Protein AF-A0A9D5GQH4-F1 (afdb_monomer_lite)

pLDDT: mean 92.1, std 9.01, range [57.56, 98.25]

Sequence (47 aa):
MSAWPVRRAAVESIPLDVAFGRVLAADVATPEDVPPFRRSRVDGYAV

Radius of gyration: 20.83 Å; chains: 1; bounding box: 36×16×62 Å

Secondary structure (DSSP, 8-state):
-PPP--PPPPP----GGG-TT---SS----SS-SSSS---SSSS---

Structure (mmCIF, N/CA/C/O backbone):
data_AF-A0A9D5GQH4-F1
#
_entry.id   AF-A0A9D5GQH4-F1
#
loop_
_atom_site.group_PDB
_atom_site.id
_atom_site.type_symbol
_atom_site.label_atom_id
_atom_site.label_alt_id
_atom_site.label_comp_id
_atom_site.label_asym_id
_atom_site.label_entity_id
_atom_site.label_seq_id
_atom_site.pdbx_PD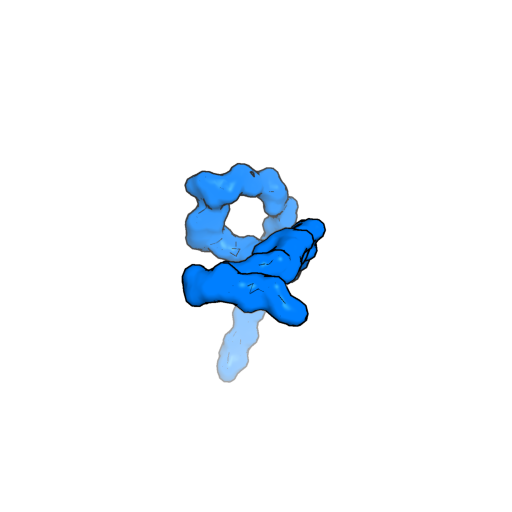B_ins_code
_atom_site.Cartn_x
_atom_site.Cartn_y
_atom_site.Cartn_z
_atom_site.occupancy
_atom_site.B_iso_or_equiv
_atom_site.auth_seq_id
_atom_site.auth_comp_id
_atom_site.auth_asym_id
_atom_site.auth_atom_id
_atom_site.pdbx_PDB_model_num
ATOM 1 N N . MET A 1 1 ? 2.847 0.212 38.335 1.00 57.56 1 MET A N 1
ATOM 2 C CA . MET A 1 1 ? 2.282 0.365 36.977 1.00 57.56 1 MET A CA 1
ATOM 3 C C . MET A 1 1 ? 0.973 -0.396 36.946 1.00 57.56 1 MET A C 1
ATOM 5 O O . MET A 1 1 ? 1.000 -1.612 37.068 1.00 57.56 1 MET A O 1
ATOM 9 N N . SER A 1 2 ? -0.158 0.311 36.922 1.00 63.38 2 SER A N 1
ATOM 10 C CA . SER A 1 2 ? -1.473 -0.333 36.842 1.00 63.38 2 SER A CA 1
ATOM 11 C C . SER A 1 2 ? -1.650 -0.922 35.445 1.00 63.38 2 SER A C 1
ATOM 13 O O . SER A 1 2 ? -1.452 -0.215 34.457 1.00 63.38 2 SER A O 1
ATOM 15 N N . ALA A 1 3 ? -1.971 -2.210 35.359 1.00 74.00 3 ALA A N 1
ATOM 16 C CA . ALA A 1 3 ? -2.315 -2.847 34.099 1.00 74.00 3 ALA A CA 1
ATOM 17 C C . ALA A 1 3 ? -3.769 -2.494 33.761 1.00 74.00 3 ALA A C 1
ATOM 19 O O . ALA A 1 3 ? -4.686 -2.848 34.503 1.00 74.00 3 ALA A O 1
ATOM 20 N N . TRP A 1 4 ? -3.987 -1.797 32.645 1.00 78.31 4 TRP A N 1
ATOM 21 C CA . TRP A 1 4 ? -5.338 -1.633 32.118 1.00 78.31 4 TRP A CA 1
ATOM 22 C C . TRP A 1 4 ? -5.855 -2.984 31.618 1.00 78.31 4 TRP A C 1
ATOM 24 O O . TRP A 1 4 ? -5.122 -3.693 30.923 1.00 78.31 4 TRP A O 1
ATOM 34 N N . PRO A 1 5 ? -7.109 -3.351 31.926 1.00 77.62 5 PRO A N 1
ATOM 35 C CA . PRO A 1 5 ? -7.714 -4.540 31.353 1.00 77.62 5 PRO A CA 1
ATOM 36 C C . PRO A 1 5 ? -7.892 -4.332 29.843 1.00 77.62 5 PRO A C 1
ATOM 38 O O . PRO A 1 5 ? -8.812 -3.645 29.400 1.00 77.62 5 PRO A O 1
ATOM 41 N N . VAL A 1 6 ? -6.998 -4.920 29.046 1.00 78.44 6 VAL A N 1
ATOM 42 C CA . VAL A 1 6 ? -7.090 -4.903 27.583 1.00 78.44 6 VAL A CA 1
ATOM 43 C C . VAL A 1 6 ? -8.170 -5.893 27.167 1.00 78.44 6 VAL A C 1
ATOM 45 O O . VAL A 1 6 ? -8.009 -7.106 27.292 1.00 78.44 6 VAL A O 1
ATOM 48 N N . ARG A 1 7 ? -9.295 -5.377 26.677 1.00 81.88 7 ARG A N 1
ATOM 49 C CA . ARG A 1 7 ? -10.325 -6.186 26.022 1.00 81.88 7 ARG A CA 1
ATOM 50 C C . ARG A 1 7 ? -10.124 -6.089 24.518 1.00 81.88 7 ARG A C 1
ATOM 52 O O . ARG A 1 7 ? -9.877 -5.004 23.999 1.00 81.88 7 ARG A O 1
ATOM 59 N N . ARG A 1 8 ? -10.232 -7.218 23.816 1.00 83.69 8 ARG A N 1
ATOM 60 C CA . ARG A 1 8 ? -10.241 -7.209 22.351 1.00 83.69 8 ARG A CA 1
ATOM 61 C C . ARG A 1 8 ? -11.509 -6.510 21.872 1.00 83.69 8 ARG A C 1
ATOM 63 O O . ARG A 1 8 ? -12.602 -6.864 22.310 1.00 83.69 8 ARG A O 1
ATOM 70 N N . ALA A 1 9 ? -11.346 -5.521 21.001 1.00 88.31 9 ALA A N 1
ATOM 71 C CA . ALA A 1 9 ? -12.466 -4.936 20.282 1.00 88.31 9 ALA A CA 1
ATOM 72 C C . ALA A 1 9 ? -13.081 -5.983 19.339 1.00 88.31 9 ALA A C 1
ATOM 74 O O . ALA A 1 9 ? -12.393 -6.906 18.894 1.00 88.31 9 ALA A O 1
ATOM 75 N N . ALA A 1 10 ? -14.371 -5.836 19.041 1.00 93.06 10 ALA A N 1
ATOM 76 C CA . ALA A 1 10 ? -14.996 -6.605 17.974 1.00 93.06 10 ALA A CA 1
ATOM 77 C C . ALA A 1 10 ? -14.391 -6.209 16.616 1.00 93.06 10 ALA A C 1
ATOM 79 O O . ALA A 1 10 ? -13.998 -5.058 16.417 1.00 93.06 10 ALA A O 1
ATOM 80 N N . VAL A 1 11 ? -14.315 -7.172 15.699 1.00 96.12 11 VAL A N 1
ATOM 81 C CA . VAL A 1 11 ? -13.804 -6.971 14.339 1.00 96.12 11 VAL A CA 1
ATOM 82 C C . VAL A 1 11 ? -14.973 -6.703 13.401 1.00 96.12 11 VAL A C 1
ATOM 84 O O . VAL A 1 11 ? -15.998 -7.375 13.482 1.00 96.12 11 VAL A O 1
ATOM 87 N N . GLU A 1 12 ? -14.802 -5.748 12.495 1.00 96.81 12 GLU A N 1
ATOM 88 C CA . GLU A 1 12 ? -15.762 -5.436 11.439 1.00 96.81 12 GLU A CA 1
ATOM 89 C C . GLU A 1 12 ? -15.036 -5.143 10.121 1.00 96.81 12 GLU A C 1
ATOM 91 O O . GLU A 1 12 ? -13.867 -4.748 10.119 1.00 96.81 12 GLU A O 1
ATOM 96 N N . SER A 1 13 ? -15.737 -5.328 9.003 1.00 97.31 13 SER A N 1
ATOM 97 C CA . SER A 1 13 ? -15.278 -4.921 7.674 1.00 97.31 13 SER A CA 1
ATOM 98 C C . SER A 1 13 ? -16.084 -3.710 7.230 1.00 97.31 13 SER A C 1
ATOM 100 O O . SER A 1 13 ? -17.297 -3.794 7.060 1.00 97.31 13 SER A O 1
ATOM 102 N N . ILE A 1 14 ? -15.396 -2.589 7.052 1.00 97.19 14 ILE A N 1
ATOM 103 C CA . ILE A 1 14 ? -15.981 -1.304 6.671 1.00 97.19 14 ILE A CA 1
ATOM 104 C C . ILE A 1 14 ? -15.333 -0.788 5.380 1.00 97.19 14 ILE A C 1
ATOM 106 O O . ILE A 1 14 ? -14.198 -1.170 5.078 1.00 97.19 14 ILE A O 1
ATOM 110 N N . PRO A 1 15 ? -16.018 0.081 4.620 1.00 98.19 15 PRO A N 1
ATOM 111 C CA . PRO A 1 15 ? -15.420 0.796 3.496 1.00 98.19 15 PRO A CA 1
ATOM 112 C C . PRO A 1 15 ? -14.197 1.645 3.900 1.00 98.19 15 PRO A C 1
ATOM 114 O O . PRO A 1 15 ? -14.097 2.128 5.030 1.00 98.19 15 PRO A O 1
ATOM 117 N N . LEU A 1 16 ? -13.250 1.829 2.972 1.00 97.19 16 LEU A N 1
ATOM 118 C CA . LEU A 1 16 ? -11.975 2.517 3.234 1.00 97.19 16 LEU A CA 1
ATOM 119 C C . LEU A 1 16 ? -12.145 4.015 3.535 1.00 97.19 16 LEU A C 1
ATOM 121 O O . LEU A 1 16 ? -11.414 4.573 4.351 1.00 97.19 16 LEU A O 1
ATOM 125 N N . ASP A 1 17 ? -13.117 4.663 2.901 1.00 98.25 17 ASP A N 1
ATOM 126 C CA . ASP A 1 17 ? -13.447 6.080 3.079 1.00 98.25 17 ASP A CA 1
ATOM 127 C C . ASP A 1 17 ? -13.930 6.421 4.499 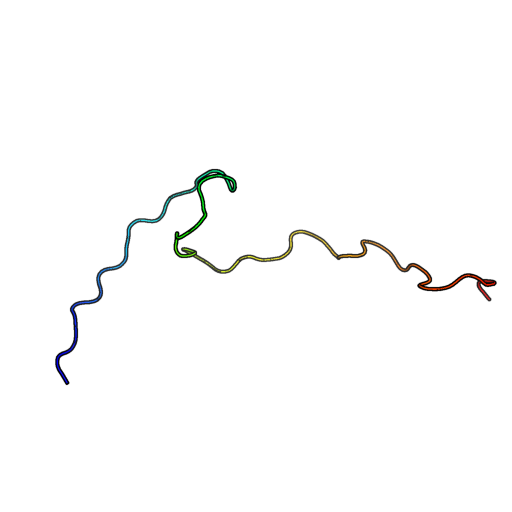1.00 98.25 17 ASP A C 1
ATOM 129 O O . ASP A 1 17 ? -13.780 7.560 4.938 1.00 98.25 17 ASP A O 1
ATOM 133 N N . VAL A 1 18 ? -14.425 5.433 5.254 1.00 97.75 18 VAL A N 1
ATOM 134 C CA . VAL A 1 18 ? -14.828 5.578 6.666 1.00 97.75 18 VAL A CA 1
ATOM 135 C C . VAL A 1 18 ? -13.847 4.930 7.656 1.00 97.75 18 VAL A C 1
ATOM 137 O O . VAL A 1 18 ? -14.123 4.862 8.855 1.00 97.75 18 VAL A O 1
ATOM 140 N N . ALA A 1 19 ? -12.686 4.457 7.188 1.00 97.44 19 ALA A N 1
ATOM 141 C CA . ALA A 1 19 ? -11.707 3.754 8.022 1.00 97.44 19 ALA A CA 1
ATOM 142 C C . ALA A 1 19 ? -10.729 4.680 8.774 1.00 97.44 19 ALA A C 1
ATOM 144 O O . ALA A 1 19 ? -9.983 4.218 9.642 1.00 97.44 19 ALA A O 1
ATOM 145 N N . PHE A 1 20 ? -10.714 5.984 8.474 1.00 97.94 20 PHE A N 1
ATOM 146 C CA . PHE A 1 20 ? -9.806 6.938 9.117 1.00 97.94 20 PHE A CA 1
ATOM 147 C C . PHE A 1 20 ? -10.000 6.971 10.645 1.00 97.94 20 PHE A C 1
ATOM 149 O O . PHE A 1 20 ? -11.115 7.095 11.145 1.00 97.94 20 PHE A O 1
ATOM 156 N N . GLY A 1 21 ? -8.902 6.850 11.398 1.00 96.19 21 GLY A N 1
ATOM 157 C CA . GLY A 1 21 ? -8.916 6.825 12.866 1.00 96.19 21 GLY A CA 1
ATOM 158 C C . GLY A 1 21 ? -9.296 5.478 13.499 1.00 96.19 21 GLY A C 1
ATOM 159 O O . GLY A 1 21 ? -9.292 5.363 14.724 1.00 96.19 21 GLY A O 1
ATOM 160 N N . ARG A 1 22 ? -9.603 4.446 12.701 1.00 95.56 22 ARG A N 1
ATOM 161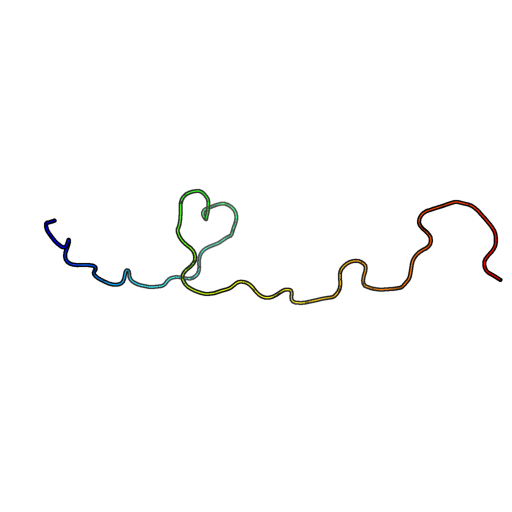 C CA . ARG A 1 22 ? -9.803 3.072 13.189 1.00 95.56 22 ARG A CA 1
ATOM 162 C C . ARG A 1 22 ? -8.460 2.358 13.389 1.00 95.56 22 ARG A C 1
ATOM 164 O O . ARG A 1 22 ? -7.414 2.823 12.946 1.00 95.56 22 ARG A O 1
ATOM 171 N N . VAL A 1 23 ? -8.503 1.207 14.058 1.00 94.31 23 VAL A N 1
ATOM 172 C CA . VAL A 1 23 ? -7.344 0.325 14.263 1.00 94.31 23 VAL A CA 1
ATOM 173 C C . VAL A 1 23 ? -7.535 -0.931 13.421 1.00 94.31 23 VAL A C 1
ATOM 175 O O . VAL A 1 23 ? -8.620 -1.513 13.433 1.00 94.31 23 VAL A O 1
ATOM 178 N N . LEU A 1 24 ? -6.491 -1.347 12.699 1.00 95.44 24 LEU A N 1
ATOM 179 C CA . LEU A 1 24 ? -6.509 -2.585 11.922 1.00 95.44 24 LEU A CA 1
ATOM 180 C C . LEU A 1 24 ? -6.729 -3.795 12.836 1.00 95.44 24 LEU A C 1
ATOM 182 O O . LEU A 1 24 ? -6.065 -3.950 13.860 1.00 95.44 24 LEU A O 1
ATOM 186 N N . ALA A 1 25 ? -7.660 -4.660 12.444 1.00 96.12 25 ALA A N 1
ATOM 187 C CA . ALA A 1 25 ? -7.955 -5.896 13.164 1.00 96.12 25 ALA A CA 1
ATOM 188 C C . ALA A 1 25 ? -6.976 -7.038 12.838 1.00 96.12 25 ALA A C 1
ATOM 190 O O . ALA A 1 25 ? -6.868 -7.990 13.610 1.00 96.12 25 ALA A O 1
ATOM 191 N N . ALA A 1 26 ? -6.293 -6.951 11.696 1.00 95.06 26 ALA A N 1
ATOM 192 C CA . ALA A 1 26 ? -5.315 -7.910 11.201 1.00 95.06 26 ALA A CA 1
ATOM 193 C C . ALA A 1 26 ? -4.319 -7.203 10.266 1.00 95.06 26 ALA A C 1
ATOM 195 O O . ALA A 1 26 ? -4.569 -6.075 9.829 1.00 95.06 26 ALA A O 1
ATOM 196 N N . ASP A 1 27 ? -3.215 -7.876 9.948 1.00 97.56 27 ASP A N 1
ATOM 197 C CA . ASP A 1 27 ? -2.230 -7.392 8.981 1.00 97.56 27 ASP A CA 1
ATOM 198 C C . ASP A 1 27 ? -2.851 -7.224 7.585 1.00 97.56 27 ASP A C 1
ATOM 200 O O . ASP A 1 27 ? -3.733 -7.984 7.176 1.00 97.56 27 ASP A O 1
ATOM 204 N N . VAL A 1 28 ? -2.365 -6.235 6.831 1.00 96.38 28 VAL A N 1
ATOM 205 C CA . VAL A 1 28 ? -2.785 -5.989 5.444 1.00 96.38 28 VAL A CA 1
ATOM 206 C C . VAL A 1 28 ? -1.708 -6.524 4.508 1.00 96.38 28 VAL A C 1
ATOM 208 O O . VAL A 1 28 ? -0.620 -5.957 4.414 1.00 96.38 28 VAL A O 1
ATOM 211 N N . ALA A 1 29 ? -2.007 -7.618 3.813 1.00 97.12 29 ALA A N 1
ATOM 212 C CA . ALA A 1 29 ? -1.142 -8.154 2.768 1.00 97.12 29 ALA A CA 1
ATOM 213 C C . ALA A 1 29 ? -1.376 -7.423 1.436 1.00 97.12 29 ALA A C 1
ATOM 215 O O . ALA A 1 29 ? -2.505 -7.040 1.124 1.00 97.12 29 ALA A O 1
ATOM 216 N N . THR A 1 30 ? -0.319 -7.258 0.634 1.00 97.06 30 THR A N 1
ATOM 217 C CA . THR A 1 30 ? -0.482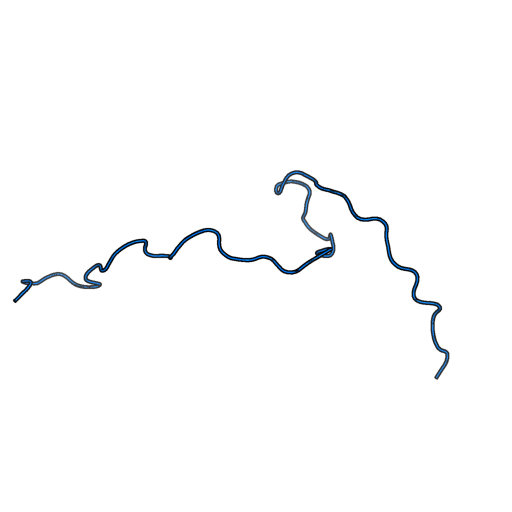 -6.782 -0.746 1.00 97.06 30 THR A CA 1
ATOM 218 C C . THR A 1 30 ? -1.124 -7.883 -1.595 1.00 97.06 30 THR A C 1
ATOM 220 O O . THR A 1 30 ? -0.682 -9.032 -1.515 1.00 97.06 30 THR A O 1
ATOM 223 N N . PRO A 1 31 ? -2.163 -7.578 -2.392 1.00 96.56 31 PRO A N 1
ATOM 224 C CA . PRO A 1 31 ? -2.774 -8.571 -3.270 1.00 96.56 31 PRO A CA 1
ATOM 225 C C . PRO A 1 31 ? -1.950 -8.815 -4.542 1.00 96.56 31 PRO A C 1
ATOM 227 O O . PRO A 1 31 ? -2.156 -9.821 -5.214 1.00 96.56 31 PRO A O 1
ATOM 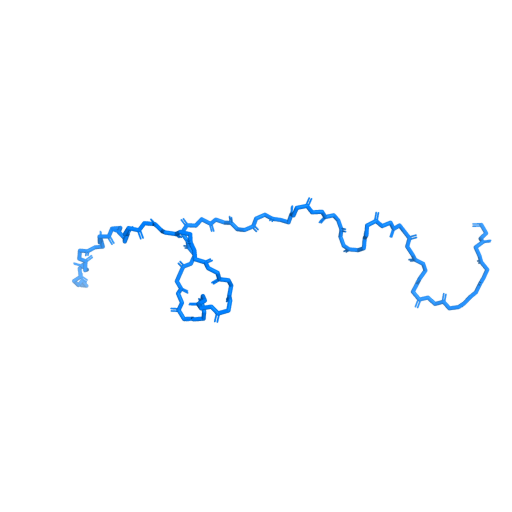230 N N . GLU A 1 32 ? -1.039 -7.900 -4.882 1.00 97.12 32 GLU A N 1
ATOM 231 C CA . GLU A 1 32 ? -0.287 -7.915 -6.136 1.00 97.12 32 GLU A CA 1
ATOM 232 C C . GLU A 1 32 ? 1.087 -7.240 -6.006 1.00 97.12 32 GLU A C 1
ATOM 234 O O . GLU A 1 32 ? 1.364 -6.518 -5.041 1.00 97.12 32 GLU A O 1
ATOM 239 N N . ASP A 1 33 ? 1.949 -7.470 -6.995 1.00 97.38 33 ASP A N 1
ATOM 240 C CA . ASP A 1 33 ? 3.227 -6.775 -7.129 1.00 97.38 33 ASP A CA 1
ATOM 241 C C . ASP A 1 33 ? 3.027 -5.355 -7.670 1.00 97.38 33 ASP A C 1
ATOM 243 O O . ASP A 1 33 ? 2.268 -5.125 -8.614 1.00 97.38 33 ASP A O 1
ATOM 247 N N . VAL A 1 34 ? 3.770 -4.391 -7.119 1.00 95.56 34 VAL A N 1
ATOM 248 C CA . VAL A 1 34 ? 3.749 -2.998 -7.585 1.00 95.56 34 VAL A CA 1
ATOM 249 C C . VAL A 1 34 ? 5.187 -2.505 -7.815 1.00 95.56 34 VAL A C 1
ATOM 251 O O . VAL A 1 34 ? 5.913 -2.260 -6.848 1.00 95.56 34 VAL A O 1
ATOM 254 N N . PRO A 1 35 ? 5.628 -2.312 -9.078 1.00 94.88 35 PRO A N 1
ATOM 255 C CA . PRO A 1 35 ? 4.864 -2.482 -10.316 1.00 94.88 35 PRO A CA 1
ATOM 256 C C . PRO A 1 35 ? 4.605 -3.963 -10.653 1.00 94.88 35 PRO A C 1
ATOM 258 O O . PRO A 1 35 ? 5.447 -4.803 -10.344 1.00 94.88 35 PRO A O 1
ATOM 261 N N . PRO A 1 36 ? 3.521 -4.274 -11.385 1.00 96.56 36 PRO A N 1
ATOM 262 C CA . PRO A 1 36 ? 3.160 -5.658 -11.715 1.00 96.56 36 PRO A CA 1
ATOM 263 C C . PRO A 1 36 ? 4.078 -6.304 -12.766 1.00 96.56 36 PRO A C 1
ATOM 265 O O . PRO A 1 36 ? 3.925 -7.471 -13.112 1.00 96.56 36 PRO A O 1
ATOM 268 N N . PHE A 1 37 ? 5.027 -5.548 -13.321 1.00 95.94 37 PHE A N 1
ATOM 269 C CA . PHE A 1 37 ? 6.016 -6.036 -14.274 1.00 95.94 37 PHE A CA 1
ATOM 270 C C . PHE A 1 37 ? 7.284 -5.179 -14.228 1.00 95.94 37 PHE A C 1
ATOM 272 O O . PHE A 1 37 ? 7.292 -4.040 -13.746 1.00 95.94 37 PHE A O 1
ATOM 279 N N . ARG A 1 38 ? 8.381 -5.716 -14.774 1.00 95.38 38 ARG A N 1
ATOM 280 C CA . ARG A 1 38 ? 9.640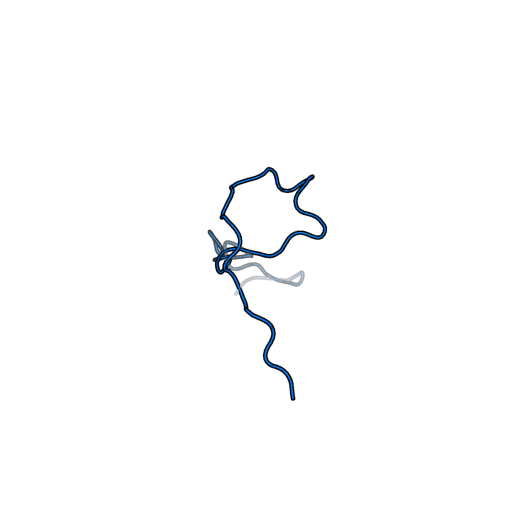 -4.974 -14.908 1.00 95.38 38 ARG A CA 1
ATOM 281 C C . ARG A 1 38 ? 9.446 -3.781 -15.842 1.00 95.38 38 ARG A C 1
ATOM 283 O O . ARG A 1 38 ? 9.162 -3.960 -17.021 1.00 95.38 38 ARG A O 1
ATOM 290 N N . ARG A 1 39 ? 9.661 -2.572 -15.324 1.00 94.94 39 ARG A N 1
ATOM 291 C CA . ARG A 1 39 ? 9.635 -1.325 -16.098 1.00 94.94 39 ARG A CA 1
ATOM 292 C C . ARG A 1 39 ? 10.970 -0.594 -15.986 1.00 94.94 39 ARG A C 1
ATOM 294 O O . ARG A 1 39 ? 11.579 -0.599 -14.914 1.00 94.94 39 ARG A O 1
ATOM 301 N N . SER A 1 40 ? 11.393 0.070 -17.061 1.00 95.75 40 SER A N 1
ATOM 302 C CA . SER A 1 40 ? 12.485 1.043 -16.974 1.00 95.75 40 SER A CA 1
ATOM 303 C C . SER A 1 40 ? 12.035 2.244 -16.142 1.00 95.75 40 SER A C 1
ATOM 305 O O . SER A 1 40 ? 10.860 2.616 -16.148 1.00 95.75 40 SER A O 1
ATOM 307 N N . ARG A 1 41 ? 12.967 2.847 -15.403 1.00 95.25 41 ARG A N 1
ATOM 308 C CA . ARG A 1 41 ? 12.738 4.121 -14.700 1.00 95.25 41 ARG A CA 1
ATOM 309 C C . ARG A 1 41 ? 13.197 5.329 -15.514 1.00 95.25 41 ARG A C 1
ATOM 311 O O . ARG A 1 41 ? 13.006 6.452 -15.065 1.00 95.25 41 ARG A O 1
ATOM 318 N N . VAL A 1 42 ? 13.836 5.084 -16.654 1.00 95.62 42 VAL A N 1
ATOM 319 C CA . VAL A 1 42 ? 14.481 6.094 -17.495 1.00 95.62 42 VAL A CA 1
ATOM 320 C C . VAL A 1 42 ? 14.184 5.833 -18.963 1.00 95.62 42 VAL A C 1
ATOM 322 O O . VAL A 1 42 ? 13.872 4.702 -19.353 1.00 95.62 42 VAL A O 1
ATOM 325 N N . ASP A 1 43 ? 14.367 6.870 -19.766 1.00 96.31 43 ASP A N 1
ATOM 326 C CA . ASP A 1 43 ? 14.358 6.763 -21.216 1.00 96.31 43 ASP A CA 1
ATOM 327 C C . ASP A 1 43 ? 15.695 6.191 -21.710 1.00 96.31 43 ASP A C 1
ATOM 329 O O . ASP A 1 43 ? 16.765 6.517 -21.192 1.00 96.31 43 ASP A O 1
ATOM 333 N N . GLY A 1 44 ? 15.639 5.310 -22.706 1.00 94.88 44 GLY A N 1
ATOM 334 C CA . GLY A 1 44 ? 16.808 4.628 -23.252 1.00 94.88 44 GLY A CA 1
ATOM 335 C C . GLY A 1 44 ? 16.416 3.417 -24.092 1.00 94.88 44 GLY A C 1
ATOM 336 O O . GLY A 1 44 ? 15.256 3.261 -24.472 1.00 94.88 44 GLY A O 1
ATOM 337 N N . TYR A 1 45 ? 17.385 2.545 -24.360 1.00 94.69 45 TYR A N 1
ATOM 338 C CA . TYR A 1 45 ? 17.175 1.310 -25.112 1.00 94.69 45 TYR A CA 1
ATOM 339 C C . TYR A 1 45 ? 17.296 0.101 -24.187 1.00 94.69 45 TYR A C 1
ATOM 341 O O . TYR A 1 45 ? 18.251 0.001 -23.417 1.00 94.69 45 TYR A O 1
ATOM 349 N N . ALA A 1 46 ? 16.336 -0.820 -24.272 1.00 93.50 46 ALA A N 1
ATOM 350 C CA . ALA A 1 46 ? 16.491 -2.147 -23.690 1.00 93.50 46 ALA A CA 1
ATOM 351 C C . ALA A 1 46 ? 17.499 -2.939 -24.537 1.00 93.50 46 ALA A C 1
ATOM 353 O O . ALA A 1 46 ? 17.357 -2.988 -25.760 1.00 93.50 46 ALA A O 1
ATOM 354 N N . VAL A 1 47 ? 18.502 -3.528 -23.885 1.00 87.19 47 VAL A N 1
ATOM 355 C CA . VAL A 1 47 ? 19.541 -4.374 -24.493 1.00 87.19 47 VAL A CA 1
ATOM 356 C C . VAL A 1 47 ? 19.634 -5.710 -23.776 1.00 87.19 47 VAL A C 1
ATOM 358 O O . VAL A 1 47 ? 19.291 -5.750 -22.571 1.00 87.19 47 VAL A O 1
#

Foldseek 3Di:
DDDDPDDDDDDDDDDPVPCPPPDDPDDDDDPADVVNDDDDPDDDDDD